Protein AF-A0A351UP13-F1 (afdb_monomer_lite)

Radius of gyration: 15.96 Å; chains: 1; bounding box: 29×55×41 Å

Secondary structure (DSSP, 8-state):
-----S----HHHHHHHHHHHHHHHSSS-HHHHHHHHHHHHHHHHHHHHHTT-HHHHHHHHHHHHHH-TT-HHHHHHHHHHHHHTT-HHHHHHHHHHS-SEEEETTEEEEEHHHHHHHHT-

Structure (mmCIF, N/CA/C/O backbone):
data_AF-A0A351UP13-F1
#
_entry.id   AF-A0A351UP13-F1
#
loop_
_atom_site.group_PDB
_atom_site.id
_atom_site.type_symbol
_atom_site.label_atom_id
_atom_site.label_alt_id
_atom_site.label_comp_id
_atom_site.label_asym_id
_atom_site.label_entity_id
_atom_site.label_seq_id
_atom_site.pdbx_PDB_ins_code
_atom_site.Cartn_x
_atom_site.Cartn_y
_atom_site.Cartn_z
_atom_site.occupancy
_atom_site.B_iso_or_equiv
_atom_site.auth_seq_id
_atom_site.auth_comp_id
_atom_site.auth_asym_id
_atom_site.auth_atom_id
_atom_site.pdbx_PDB_model_num
ATOM 1 N N . MET A 1 1 ? 6.527 39.870 -5.307 1.00 39.19 1 MET A N 1
ATOM 2 C CA . MET A 1 1 ? 6.067 39.427 -6.640 1.00 39.19 1 MET A CA 1
ATOM 3 C C . MET A 1 1 ? 6.351 37.940 -6.762 1.00 39.19 1 MET A C 1
ATOM 5 O O . MET A 1 1 ? 7.489 37.544 -6.560 1.00 39.19 1 MET A O 1
ATOM 9 N N . GLY A 1 2 ? 5.298 37.133 -6.913 1.00 48.78 2 GLY A N 1
ATOM 10 C CA . GLY A 1 2 ? 5.333 35.680 -6.744 1.00 48.78 2 GLY A CA 1
ATOM 11 C C . GLY A 1 2 ? 5.915 34.939 -7.944 1.00 48.78 2 GLY A C 1
ATOM 12 O O . GLY A 1 2 ? 5.533 35.201 -9.080 1.00 48.78 2 GLY A O 1
ATOM 13 N N . ILE A 1 3 ? 6.811 33.992 -7.666 1.00 50.00 3 ILE A N 1
ATOM 14 C CA . ILE A 1 3 ? 7.398 33.083 -8.657 1.00 50.00 3 ILE A CA 1
ATOM 15 C C . ILE A 1 3 ? 7.467 31.664 -8.070 1.00 50.00 3 ILE A C 1
ATOM 17 O O . ILE A 1 3 ? 8.537 31.106 -7.908 1.00 50.00 3 ILE A O 1
ATOM 21 N N . PHE A 1 4 ? 6.332 31.068 -7.695 1.00 46.91 4 PHE A N 1
ATOM 22 C CA . PHE A 1 4 ? 6.285 29.639 -7.332 1.00 46.91 4 PHE A CA 1
ATOM 23 C C . PHE A 1 4 ? 4.963 28.998 -7.753 1.00 46.91 4 PHE A C 1
ATOM 25 O O . PHE A 1 4 ? 4.237 28.423 -6.951 1.00 46.91 4 PHE A O 1
ATOM 32 N N . SER A 1 5 ? 4.619 29.114 -9.033 1.00 51.47 5 SER A N 1
ATOM 33 C CA . SER A 1 5 ? 3.502 28.355 -9.594 1.00 51.47 5 SER A CA 1
ATOM 34 C C . SER A 1 5 ? 3.752 28.053 -11.061 1.00 51.47 5 SER A C 1
ATOM 36 O O . 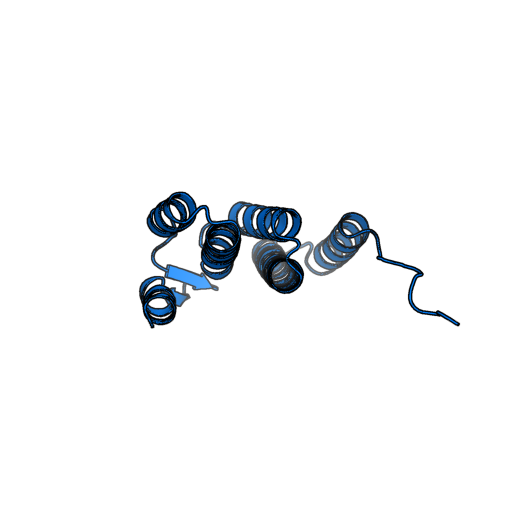SER A 1 5 ? 3.159 28.703 -11.907 1.00 51.47 5 SER A O 1
ATOM 38 N N . PHE A 1 6 ? 4.606 27.080 -11.382 1.00 42.69 6 PHE A N 1
ATOM 39 C CA . PHE A 1 6 ? 4.595 26.451 -12.706 1.00 42.69 6 PHE A CA 1
ATOM 40 C C . PHE A 1 6 ? 5.141 25.017 -12.608 1.00 42.69 6 PHE A C 1
ATOM 42 O O . PHE A 1 6 ? 6.247 24.803 -12.126 1.00 42.69 6 PHE A O 1
ATOM 49 N N . PHE A 1 7 ? 4.332 24.057 -13.073 1.00 47.25 7 PHE A N 1
ATOM 50 C CA . PHE A 1 7 ? 4.529 22.597 -13.091 1.00 47.25 7 PHE A CA 1
ATOM 51 C C . PHE A 1 7 ? 4.269 21.830 -11.781 1.00 47.25 7 PHE A C 1
ATOM 53 O O . PHE A 1 7 ? 5.142 21.131 -11.271 1.00 47.25 7 PHE A O 1
ATOM 60 N N . ARG A 1 8 ? 3.004 21.769 -11.331 1.00 57.38 8 ARG A N 1
ATOM 61 C CA . ARG A 1 8 ? 2.521 20.476 -10.804 1.00 57.38 8 ARG A CA 1
ATOM 62 C C . ARG A 1 8 ? 2.605 19.499 -11.985 1.00 57.38 8 ARG A C 1
ATOM 64 O O . ARG A 1 8 ? 1.787 19.581 -12.901 1.00 57.38 8 ARG A O 1
ATOM 71 N N . LYS A 1 9 ? 3.648 18.659 -12.045 1.00 65.44 9 LYS A N 1
ATOM 72 C CA . LYS A 1 9 ? 3.697 17.545 -13.006 1.00 65.44 9 LYS A CA 1
ATOM 73 C C . LYS A 1 9 ? 2.397 16.759 -12.850 1.00 65.44 9 LYS A C 1
ATOM 75 O O . LYS A 1 9 ? 1.949 16.545 -11.728 1.00 65.44 9 LYS A O 1
ATOM 80 N N . ASN A 1 10 ? 1.773 16.386 -13.967 1.00 86.12 10 ASN A N 1
ATOM 81 C CA . ASN A 1 10 ? 0.577 15.553 -13.918 1.00 86.12 10 ASN A CA 1
ATOM 82 C C . ASN A 1 10 ? 0.957 14.237 -13.207 1.00 86.12 10 ASN A C 1
ATOM 84 O O . ASN A 1 10 ? 1.799 13.509 -13.748 1.00 86.12 10 ASN A O 1
ATOM 88 N N . PRO A 1 11 ? 0.387 13.947 -12.023 1.00 86.31 11 PRO A N 1
ATOM 89 C CA . PRO A 1 11 ? 0.819 12.825 -11.196 1.00 86.31 11 PRO A CA 1
ATOM 90 C C . PRO A 1 11 ? 0.655 11.489 -11.929 1.00 86.31 11 PRO A C 1
ATOM 92 O O . PRO A 1 11 ? 1.515 10.616 -11.836 1.00 86.31 11 PRO A O 1
ATOM 95 N N . GLU A 1 12 ? -0.371 11.350 -12.764 1.00 90.31 12 GLU A N 1
ATOM 96 C CA . GLU A 1 12 ? -0.588 10.127 -13.539 1.00 90.31 12 GLU A CA 1
ATOM 97 C C . GLU A 1 12 ? 0.413 9.970 -14.684 1.00 90.31 12 GLU A C 1
ATOM 99 O O . GLU A 1 12 ? 0.860 8.860 -14.986 1.00 90.31 12 GLU A O 1
ATOM 104 N N . LYS A 1 13 ? 0.851 11.083 -15.285 1.00 91.81 13 LYS A N 1
ATOM 105 C CA . LYS A 1 13 ? 1.913 11.054 -16.300 1.00 91.81 13 LYS A CA 1
ATOM 106 C C . LYS A 1 13 ? 3.244 10.612 -15.693 1.00 91.81 13 LYS A C 1
ATOM 108 O O . LYS A 1 13 ? 3.970 9.849 -16.326 1.00 91.81 13 LYS A O 1
ATOM 113 N N . GLU A 1 14 ? 3.552 11.081 -14.486 1.00 91.31 14 GLU A N 1
ATOM 114 C CA . GLU A 1 14 ? 4.758 10.692 -13.754 1.00 91.31 14 GLU A CA 1
ATOM 115 C C . GLU A 1 14 ? 4.753 9.198 -13.409 1.00 91.31 14 GLU A C 1
ATOM 117 O O . GLU A 1 14 ? 5.721 8.510 -13.735 1.00 91.31 14 GLU A O 1
ATOM 122 N N . LYS A 1 15 ? 3.641 8.673 -12.870 1.00 93.88 15 LYS A N 1
ATOM 123 C CA . LYS A 1 15 ? 3.470 7.226 -12.630 1.00 93.88 15 LYS A CA 1
ATOM 124 C C . LYS A 1 15 ? 3.667 6.420 -13.901 1.00 93.88 15 LYS A C 1
ATOM 126 O O . LYS A 1 15 ? 4.497 5.519 -13.939 1.00 93.88 15 LYS A O 1
ATOM 131 N N . SER A 1 16 ? 2.965 6.798 -14.967 1.00 94.19 16 SER A N 1
ATOM 132 C CA . SER A 1 16 ? 3.033 6.096 -16.252 1.00 94.19 16 SER A CA 1
ATOM 133 C C . SER A 1 16 ? 4.441 6.104 -16.849 1.00 94.19 16 SER A C 1
ATOM 135 O O . SER A 1 16 ? 4.848 5.163 -17.525 1.00 94.19 16 SER A O 1
ATOM 137 N N . GLN A 1 17 ? 5.203 7.184 -16.660 1.00 95.25 17 GLN A N 1
ATOM 138 C CA . GLN A 1 17 ? 6.598 7.225 -17.086 1.00 95.25 17 GLN A CA 1
ATOM 139 C C . GLN A 1 17 ? 7.458 6.293 -16.230 1.00 95.25 17 GLN A C 1
ATOM 141 O O . GLN A 1 17 ? 8.179 5.468 -16.786 1.00 95.25 17 GLN A O 1
ATOM 146 N N . LYS A 1 18 ? 7.338 6.380 -14.902 1.00 95.06 18 LYS A N 1
ATOM 147 C CA . LYS A 1 18 ? 8.118 5.545 -13.989 1.00 95.06 18 LYS A CA 1
ATOM 148 C C . LYS A 1 18 ? 7.855 4.057 -14.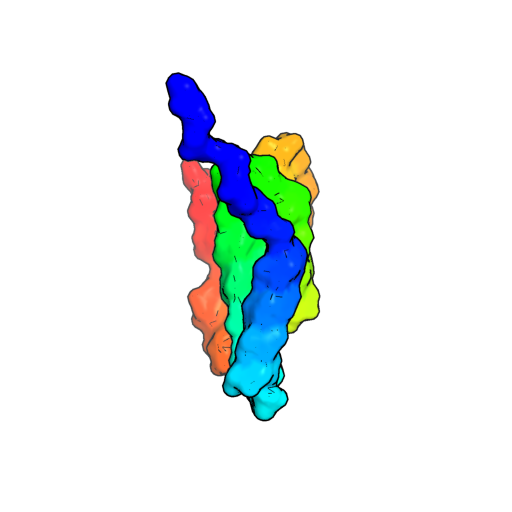206 1.00 95.06 18 LYS A C 1
ATOM 150 O O . LYS A 1 18 ? 8.790 3.266 -14.187 1.00 95.06 18 LYS A O 1
ATOM 155 N N . PHE A 1 19 ? 6.604 3.677 -14.447 1.00 96.06 19 PHE A N 1
ATOM 156 C CA . PHE A 1 19 ? 6.228 2.284 -14.674 1.00 96.06 19 PHE A CA 1
ATOM 157 C C . PHE A 1 19 ? 6.809 1.750 -15.973 1.00 96.06 19 PHE A C 1
ATOM 159 O O . PHE A 1 19 ? 7.394 0.676 -15.951 1.00 96.06 19 PHE A O 1
ATOM 166 N N . ARG A 1 20 ? 6.764 2.534 -17.057 1.00 96.50 20 ARG A N 1
ATOM 167 C CA . ARG A 1 20 ? 7.420 2.161 -18.318 1.00 96.50 20 ARG A CA 1
ATOM 168 C C . ARG A 1 20 ? 8.928 2.002 -18.172 1.00 96.50 20 ARG A C 1
ATOM 170 O O . ARG A 1 20 ? 9.513 1.116 -18.782 1.00 96.50 20 ARG A O 1
ATOM 177 N N . GLU A 1 21 ? 9.566 2.861 -17.379 1.00 96.31 21 GLU A N 1
ATOM 178 C CA . GLU A 1 21 ? 10.994 2.727 -17.073 1.00 96.31 21 GLU A CA 1
ATOM 179 C C . GLU A 1 21 ? 11.279 1.428 -16.310 1.00 96.31 21 GLU A C 1
ATOM 181 O O . GLU A 1 21 ? 12.196 0.702 -16.681 1.00 96.31 21 GLU A O 1
ATOM 186 N N . LEU A 1 22 ? 10.484 1.110 -15.283 1.00 95.50 22 LEU A N 1
ATOM 187 C CA . LEU A 1 22 ? 10.630 -0.131 -14.516 1.00 95.50 22 LEU A CA 1
ATOM 188 C C . LEU A 1 22 ? 10.364 -1.372 -15.377 1.00 95.50 22 LEU A C 1
ATOM 190 O O . LEU A 1 22 ? 11.150 -2.309 -15.339 1.00 95.50 22 LEU A O 1
ATOM 194 N N . GLU A 1 23 ? 9.307 -1.360 -16.185 1.00 95.81 23 GLU A N 1
ATOM 195 C CA . GLU A 1 23 ? 8.952 -2.454 -17.098 1.00 95.81 23 GLU A CA 1
ATOM 196 C C . GLU A 1 23 ? 10.061 -2.736 -18.107 1.00 95.81 23 GLU A C 1
ATOM 198 O O . GLU A 1 23 ? 10.354 -3.890 -18.383 1.00 95.81 23 GLU A O 1
ATOM 203 N N . LYS A 1 24 ? 10.720 -1.689 -18.616 1.00 96.00 24 LYS A N 1
ATOM 204 C CA . LYS A 1 24 ? 11.855 -1.838 -19.529 1.00 96.00 24 LYS A CA 1
ATOM 205 C C . LYS A 1 24 ? 13.110 -2.385 -18.840 1.00 96.00 24 LYS A C 1
ATOM 207 O O . LYS A 1 24 ? 13.922 -3.033 -19.487 1.00 96.00 24 LYS A O 1
ATOM 212 N N . LEU A 1 25 ? 13.323 -2.057 -17.566 1.00 94.81 25 LEU A N 1
ATOM 213 C CA . LEU A 1 25 ? 14.510 -2.483 -16.816 1.00 94.81 25 LEU A CA 1
ATOM 214 C C . LEU A 1 25 ? 14.382 -3.907 -16.261 1.00 94.81 25 LEU A C 1
ATOM 216 O O . LEU A 1 25 ? 15.397 -4.575 -16.090 1.00 94.81 25 LEU A O 1
ATOM 220 N N . PHE A 1 26 ? 13.158 -4.344 -15.966 1.00 94.50 26 PHE A N 1
ATOM 221 C CA . PHE A 1 26 ? 12.852 -5.611 -15.297 1.00 94.50 26 PHE A CA 1
ATOM 222 C C . PHE A 1 26 ? 11.824 -6.422 -16.096 1.00 94.50 26 PHE A C 1
ATOM 224 O O . PHE A 1 26 ? 10.842 -6.911 -15.543 1.00 94.50 26 PHE A O 1
ATOM 231 N N . GLU A 1 27 ? 12.026 -6.536 -17.411 1.00 90.25 27 GLU A N 1
ATOM 232 C CA . GLU A 1 27 ? 11.093 -7.240 -18.303 1.00 90.25 27 GLU A CA 1
ATOM 233 C C . GLU A 1 27 ? 10.976 -8.741 -17.979 1.00 90.25 27 GLU A C 1
ATOM 235 O O . GLU A 1 27 ? 9.875 -9.297 -18.022 1.00 90.25 27 GLU A O 1
ATOM 240 N N . ASP A 1 28 ? 12.082 -9.359 -17.554 1.00 92.75 28 ASP A N 1
ATOM 241 C CA . ASP A 1 28 ? 12.180 -10.797 -17.279 1.00 92.75 28 ASP A CA 1
ATOM 242 C C . ASP A 1 28 ? 11.796 -11.198 -15.842 1.00 92.75 28 ASP A C 1
ATOM 244 O O . ASP A 1 28 ? 11.575 -12.379 -15.573 1.00 92.75 28 ASP A O 1
ATOM 248 N N . ASP A 1 29 ? 11.700 -10.240 -14.910 1.00 92.75 29 ASP A N 1
ATOM 249 C CA . ASP A 1 29 ? 11.447 -10.512 -13.489 1.00 92.75 29 ASP A CA 1
ATOM 250 C C . ASP A 1 29 ? 10.237 -9.726 -12.968 1.00 92.75 29 ASP A C 1
ATOM 252 O O . ASP A 1 29 ? 10.329 -8.600 -12.465 1.00 92.75 29 ASP A O 1
ATOM 256 N N . GLN A 1 30 ? 9.069 -10.360 -13.085 1.00 90.62 30 GLN A N 1
ATOM 257 C CA . GLN A 1 30 ? 7.798 -9.788 -12.644 1.00 90.62 30 GLN A CA 1
ATOM 258 C C . GLN A 1 30 ? 7.700 -9.649 -11.120 1.00 90.62 30 GLN A C 1
ATOM 260 O O . GLN A 1 30 ? 6.981 -8.773 -10.636 1.00 90.62 30 GLN A O 1
ATOM 265 N N . GLU A 1 31 ? 8.421 -10.468 -10.350 1.00 89.94 31 GLU A N 1
ATOM 266 C CA . GLU A 1 31 ? 8.423 -10.362 -8.891 1.00 89.94 31 GLU A CA 1
ATOM 267 C C . GLU A 1 31 ? 9.157 -9.088 -8.458 1.00 89.94 31 GLU A C 1
ATOM 269 O O . GLU A 1 31 ? 8.605 -8.274 -7.709 1.00 89.94 31 GLU A O 1
ATOM 274 N N . ILE A 1 32 ? 10.368 -8.867 -8.979 1.00 91.44 32 ILE A N 1
ATOM 275 C CA . ILE A 1 32 ? 11.141 -7.644 -8.730 1.00 91.44 32 ILE A CA 1
ATOM 276 C C . ILE A 1 32 ? 10.377 -6.422 -9.242 1.00 91.44 32 ILE A C 1
ATOM 278 O O . ILE A 1 32 ? 10.252 -5.433 -8.512 1.00 91.44 32 ILE A O 1
ATOM 282 N N . LEU A 1 33 ? 9.813 -6.487 -10.452 1.00 94.19 33 LEU A N 1
ATOM 283 C CA . LEU A 1 33 ? 9.027 -5.394 -11.024 1.00 94.19 33 LEU A CA 1
ATOM 284 C C . LEU A 1 33 ? 7.854 -4.996 -10.118 1.00 94.19 33 LEU A C 1
ATOM 286 O O . LEU A 1 33 ? 7.681 -3.810 -9.816 1.00 94.19 33 LEU A O 1
ATOM 290 N N . ASN A 1 34 ? 7.068 -5.969 -9.649 1.00 93.88 34 ASN A N 1
ATOM 291 C CA . ASN A 1 34 ? 5.932 -5.710 -8.766 1.00 93.88 34 ASN A CA 1
ATOM 292 C C . ASN A 1 34 ? 6.385 -5.160 -7.412 1.00 93.88 34 ASN A C 1
ATOM 294 O O . ASN A 1 34 ? 5.821 -4.170 -6.948 1.00 93.88 34 ASN A O 1
ATOM 298 N N . ASN A 1 35 ? 7.441 -5.716 -6.810 1.00 92.50 35 ASN A N 1
ATOM 299 C CA . ASN A 1 35 ? 7.998 -5.205 -5.554 1.00 92.50 35 ASN A CA 1
ATOM 300 C C . ASN A 1 35 ? 8.458 -3.737 -5.684 1.00 92.50 35 ASN A C 1
ATOM 302 O O . ASN A 1 35 ? 8.192 -2.918 -4.799 1.00 92.50 35 ASN A O 1
ATOM 306 N N . LEU A 1 36 ? 9.096 -3.372 -6.802 1.00 94.81 36 LEU A N 1
ATOM 307 C CA . LEU A 1 36 ? 9.531 -1.998 -7.070 1.00 94.81 36 LEU A CA 1
ATOM 308 C C . LEU A 1 36 ? 8.356 -1.045 -7.313 1.00 94.81 36 LEU A C 1
ATOM 310 O O . LEU A 1 36 ? 8.361 0.070 -6.786 1.00 94.81 36 LEU A O 1
ATOM 314 N N . LYS A 1 37 ? 7.336 -1.473 -8.069 1.00 96.88 37 LYS A N 1
ATOM 315 C CA . LYS A 1 37 ? 6.104 -0.693 -8.273 1.00 96.88 37 LYS A CA 1
ATOM 316 C C . LYS A 1 37 ? 5.376 -0.455 -6.950 1.00 96.88 37 LYS A C 1
ATOM 318 O O . LYS A 1 37 ? 5.020 0.683 -6.663 1.00 96.88 37 LYS A O 1
ATOM 323 N N . VAL A 1 38 ? 5.221 -1.490 -6.123 1.00 96.12 38 VAL A N 1
ATOM 324 C CA . VAL A 1 38 ? 4.601 -1.413 -4.788 1.00 96.12 38 VAL A CA 1
ATOM 325 C C . VAL A 1 38 ? 5.346 -0.437 -3.884 1.00 96.12 38 VAL A C 1
ATOM 327 O O . VAL A 1 38 ? 4.717 0.424 -3.268 1.00 96.12 38 VAL A O 1
ATOM 330 N N . SER A 1 39 ? 6.678 -0.530 -3.834 1.00 95.12 39 SER A N 1
ATOM 331 C CA . SER A 1 39 ? 7.515 0.388 -3.055 1.00 95.12 39 SER A CA 1
ATOM 332 C C . SER A 1 39 ? 7.328 1.834 -3.520 1.00 95.12 39 SER A C 1
ATOM 334 O O . SER A 1 39 ? 6.999 2.714 -2.727 1.00 95.12 39 SER A O 1
ATOM 336 N N . TRP A 1 40 ? 7.419 2.071 -4.830 1.00 97.44 40 TRP A N 1
ATOM 337 C CA . TRP A 1 40 ? 7.257 3.408 -5.393 1.00 97.44 40 TRP A CA 1
ATOM 338 C C . TRP A 1 40 ? 5.856 3.996 -5.155 1.00 97.44 40 TRP A C 1
ATOM 340 O O . TRP A 1 40 ? 5.741 5.159 -4.767 1.00 97.44 40 TRP A O 1
ATOM 350 N N . LEU A 1 41 ? 4.796 3.201 -5.344 1.00 98.19 41 LEU A N 1
ATOM 351 C CA . LEU A 1 41 ? 3.412 3.603 -5.067 1.00 98.19 41 LEU A CA 1
ATOM 352 C C . LEU A 1 41 ? 3.213 3.943 -3.588 1.00 98.19 41 LEU A C 1
ATOM 354 O O . LEU A 1 41 ? 2.589 4.951 -3.272 1.00 98.19 41 LEU A O 1
ATOM 358 N N 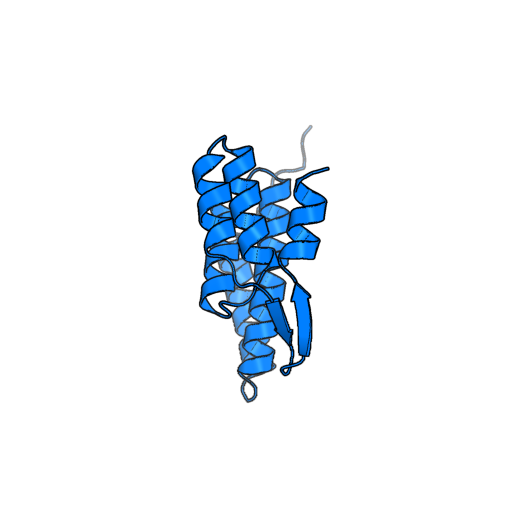. THR A 1 42 ? 3.784 3.148 -2.683 1.00 97.31 42 THR A N 1
ATOM 359 C CA . THR A 1 42 ? 3.702 3.395 -1.237 1.00 97.31 42 THR A CA 1
ATOM 360 C C . THR A 1 42 ? 4.367 4.718 -0.857 1.00 97.31 42 THR A C 1
ATOM 362 O O . THR A 1 42 ? 3.771 5.530 -0.151 1.00 97.31 42 THR A O 1
ATOM 365 N N . GLU A 1 43 ? 5.571 4.984 -1.366 1.00 97.12 43 GLU A N 1
ATOM 366 C CA . GLU A 1 43 ? 6.284 6.241 -1.100 1.00 97.12 43 GLU A CA 1
ATOM 367 C C . GLU A 1 43 ? 5.549 7.462 -1.667 1.00 97.12 43 GLU A C 1
ATOM 369 O O . GLU A 1 43 ? 5.455 8.525 -1.033 1.00 97.12 43 GLU A O 1
ATOM 374 N N . ARG A 1 44 ? 4.965 7.312 -2.858 1.00 96.75 44 ARG A N 1
ATOM 375 C CA . ARG A 1 44 ? 4.152 8.366 -3.462 1.00 96.75 44 ARG A CA 1
ATOM 376 C C . ARG A 1 44 ? 2.865 8.611 -2.677 1.00 96.75 44 ARG A C 1
ATOM 378 O O . ARG A 1 44 ? 2.542 9.767 -2.397 1.00 96.75 44 ARG A O 1
ATOM 385 N N . GLY A 1 45 ? 2.197 7.545 -2.244 1.00 97.25 45 GLY A N 1
ATOM 386 C CA . GLY A 1 45 ? 1.024 7.607 -1.381 1.00 97.25 45 GLY A CA 1
ATOM 387 C C . GLY A 1 45 ? 1.319 8.322 -0.062 1.00 97.25 45 GLY A C 1
ATOM 388 O O . GLY A 1 45 ? 0.581 9.228 0.323 1.00 97.25 45 GLY A O 1
ATOM 389 N N . ASN A 1 46 ? 2.451 8.019 0.582 1.00 96.56 46 ASN A N 1
ATOM 390 C CA . ASN A 1 46 ? 2.912 8.724 1.785 1.00 96.56 46 ASN A CA 1
ATOM 391 C C . ASN A 1 46 ? 3.109 10.224 1.527 1.00 96.56 46 ASN A C 1
ATOM 393 O O . ASN A 1 46 ? 2.688 11.061 2.328 1.00 96.56 46 ASN A O 1
ATOM 397 N N . THR A 1 47 ? 3.706 10.572 0.385 1.00 95.81 47 THR A N 1
ATOM 398 C CA . THR A 1 47 ? 3.920 11.967 -0.017 1.00 95.81 47 THR A CA 1
ATOM 399 C C . THR A 1 47 ? 2.596 12.710 -0.205 1.00 95.81 47 THR A C 1
ATOM 401 O O . THR A 1 47 ? 2.455 13.839 0.268 1.00 95.81 47 THR A O 1
ATOM 404 N N . PHE A 1 48 ? 1.612 12.097 -0.868 1.00 95.88 48 PHE A N 1
ATOM 405 C CA . PHE A 1 48 ? 0.278 12.684 -1.020 1.00 95.88 48 PHE A CA 1
ATOM 406 C C . PHE A 1 48 ? -0.463 12.784 0.316 1.00 95.88 48 PHE A C 1
ATOM 408 O O . PHE A 1 48 ? -1.035 13.833 0.613 1.00 95.88 48 PHE A O 1
ATOM 415 N N . GLY A 1 49 ? -0.383 11.754 1.161 1.00 95.06 49 GLY A N 1
ATOM 416 C CA . GLY A 1 49 ? -0.978 11.747 2.496 1.00 95.06 49 GLY A CA 1
ATOM 417 C C . GLY A 1 49 ? -0.421 12.860 3.386 1.00 95.06 49 GLY A C 1
ATOM 418 O O . GLY A 1 49 ? -1.188 13.590 4.007 1.00 95.06 49 GLY A O 1
ATOM 419 N N . GLY A 1 50 ? 0.899 13.076 3.370 1.00 93.69 50 GLY A N 1
ATOM 420 C CA . GLY A 1 50 ? 1.548 14.179 4.090 1.00 93.69 50 GLY A CA 1
ATOM 421 C C . GLY A 1 50 ? 1.162 15.575 3.581 1.00 93.69 50 GLY A C 1
ATOM 422 O O . GLY A 1 50 ? 1.279 16.552 4.316 1.00 93.69 50 GLY A O 1
ATOM 423 N N . ARG A 1 51 ? 0.667 15.680 2.340 1.00 93.94 51 ARG A N 1
ATOM 424 C CA . ARG A 1 51 ? 0.125 16.920 1.753 1.00 93.94 51 ARG A CA 1
ATOM 425 C C . ARG A 1 51 ? -1.382 17.087 1.972 1.00 93.94 51 ARG A C 1
ATOM 427 O O . ARG A 1 51 ? -1.936 18.095 1.542 1.00 93.94 51 ARG A O 1
ATOM 434 N N . GLY A 1 52 ? -2.049 16.114 2.594 1.00 93.50 52 GLY A N 1
ATOM 435 C CA . GLY A 1 52 ? -3.508 16.082 2.724 1.00 93.50 52 GLY A CA 1
ATOM 436 C C . GLY A 1 52 ? -4.245 15.721 1.429 1.00 93.50 52 GLY A C 1
ATOM 437 O O . GLY A 1 52 ? -5.470 15.805 1.370 1.00 93.50 52 GLY A O 1
ATOM 438 N N . GLU A 1 53 ? -3.530 15.298 0.383 1.00 95.50 53 GLU A N 1
ATOM 439 C CA . GLU A 1 53 ? -4.095 14.850 -0.896 1.00 95.50 53 GLU A CA 1
ATOM 440 C C . GLU A 1 53 ? -4.569 13.386 -0.769 1.00 95.50 53 GLU A C 1
ATOM 442 O O . GLU A 1 53 ? -4.106 12.488 -1.471 1.00 95.50 53 GLU A O 1
ATOM 447 N N . PHE A 1 54 ? -5.475 13.132 0.182 1.00 95.25 54 PHE A N 1
ATOM 448 C CA . PHE A 1 54 ? -5.823 11.782 0.638 1.00 95.25 54 PHE A CA 1
ATOM 449 C C . PHE A 1 54 ? -6.390 10.883 -0.456 1.00 95.25 54 PHE A C 1
ATOM 451 O O . PHE A 1 54 ? -6.092 9.696 -0.465 1.00 95.25 54 PHE A O 1
ATOM 458 N N . ASP A 1 55 ? -7.182 11.414 -1.385 1.00 95.25 55 ASP A N 1
ATOM 459 C CA . ASP A 1 55 ? -7.787 10.579 -2.428 1.00 95.25 55 ASP A CA 1
ATOM 460 C C . ASP A 1 55 ? -6.726 10.053 -3.415 1.00 95.25 55 ASP A C 1
ATOM 462 O O . ASP A 1 55 ? -6.796 8.899 -3.834 1.00 95.25 55 ASP A O 1
ATOM 466 N N . LEU A 1 56 ? -5.693 10.854 -3.715 1.00 95.44 56 LEU A N 1
ATOM 467 C CA . LEU A 1 56 ? -4.541 10.411 -4.509 1.00 95.44 56 LEU A CA 1
ATOM 468 C C . LEU A 1 56 ? -3.685 9.403 -3.735 1.00 95.44 56 LEU A C 1
ATOM 470 O O . LEU A 1 56 ? -3.269 8.393 -4.297 1.00 95.44 56 LEU A O 1
ATOM 474 N N . ALA A 1 57 ? -3.472 9.642 -2.438 1.00 97.50 57 ALA A N 1
ATOM 475 C CA . ALA A 1 57 ? -2.749 8.710 -1.578 1.00 97.50 57 ALA A CA 1
ATOM 476 C C . ALA A 1 57 ? -3.435 7.339 -1.517 1.00 97.50 57 ALA A C 1
ATOM 478 O O . ALA A 1 57 ? -2.797 6.306 -1.706 1.00 97.50 57 ALA A O 1
ATOM 479 N N . VAL A 1 58 ? -4.753 7.333 -1.297 1.00 97.75 58 VAL A N 1
ATOM 480 C CA . VAL A 1 58 ? -5.559 6.111 -1.239 1.00 97.75 58 VAL A CA 1
ATOM 481 C C . VAL A 1 58 ? -5.522 5.369 -2.570 1.00 97.75 58 VAL A C 1
ATOM 483 O O . VAL A 1 58 ? -5.356 4.153 -2.550 1.00 97.75 58 VAL A O 1
ATOM 486 N N . ALA A 1 59 ? -5.620 6.068 -3.706 1.00 97.25 59 ALA A N 1
ATOM 487 C CA . ALA A 1 59 ? -5.525 5.436 -5.021 1.00 97.25 59 ALA A CA 1
ATOM 488 C C . ALA A 1 59 ? -4.185 4.700 -5.213 1.00 97.25 59 ALA A C 1
ATOM 490 O O . ALA A 1 59 ? -4.175 3.549 -5.647 1.00 97.25 59 ALA A O 1
ATOM 491 N N . ASP A 1 60 ? -3.069 5.317 -4.817 1.00 98.06 60 ASP A N 1
ATOM 492 C CA . ASP A 1 60 ? -1.742 4.699 -4.925 1.00 98.06 60 ASP A CA 1
ATOM 493 C C . ASP A 1 60 ? -1.576 3.489 -4.009 1.00 98.06 60 ASP A C 1
ATOM 495 O O . ASP A 1 60 ? -1.067 2.449 -4.427 1.00 98.06 60 ASP A O 1
ATOM 499 N N . PHE A 1 61 ? -2.035 3.595 -2.763 1.00 98.31 61 PHE A N 1
ATOM 500 C CA . PHE A 1 61 ? -1.993 2.470 -1.837 1.00 98.31 61 PHE A CA 1
ATOM 501 C C . PHE A 1 61 ? -2.898 1.317 -2.286 1.00 98.31 61 PHE A C 1
ATOM 503 O O . PHE A 1 61 ? -2.526 0.155 -2.137 1.00 98.31 61 PHE A O 1
ATOM 510 N N . GLN A 1 62 ? -4.069 1.606 -2.858 1.00 98.00 62 GLN A N 1
ATOM 511 C CA . GLN A 1 62 ? -4.951 0.577 -3.414 1.00 98.00 62 GLN A CA 1
ATOM 512 C C . GLN A 1 62 ? -4.302 -0.135 -4.601 1.00 98.00 62 GLN A C 1
ATOM 514 O O . GLN A 1 62 ? -4.364 -1.361 -4.685 1.00 98.00 62 GLN A O 1
ATOM 519 N N . GLU A 1 63 ? -3.632 0.609 -5.482 1.00 97.81 63 GLU A N 1
ATOM 520 C CA . GLU A 1 63 ? -2.867 0.026 -6.582 1.00 97.81 63 GLU A CA 1
ATOM 521 C C . GLU A 1 63 ? -1.717 -0.847 -6.046 1.00 97.81 63 GLU A C 1
ATOM 523 O O . GLU A 1 63 ? -1.534 -1.972 -6.514 1.00 97.81 63 GLU A O 1
ATOM 528 N N . ALA A 1 64 ? -1.021 -0.413 -4.988 1.00 97.62 64 ALA A N 1
ATOM 529 C CA . ALA A 1 64 ? 0.024 -1.205 -4.337 1.00 97.62 64 ALA A CA 1
ATOM 530 C C . ALA A 1 64 ? -0.522 -2.528 -3.766 1.00 97.62 64 ALA A C 1
ATOM 532 O O . ALA A 1 64 ? 0.060 -3.585 -4.003 1.00 97.62 64 ALA A O 1
ATOM 533 N N . ILE A 1 65 ? -1.675 -2.491 -3.090 1.00 96.88 65 ILE A N 1
ATOM 534 C CA . ILE A 1 65 ? -2.355 -3.690 -2.567 1.00 96.88 65 ILE A CA 1
ATOM 535 C C . ILE A 1 65 ? -2.804 -4.616 -3.707 1.00 96.88 65 ILE A C 1
ATOM 537 O O . ILE A 1 65 ? -2.753 -5.836 -3.561 1.00 96.88 65 ILE A O 1
ATOM 541 N N . SER A 1 66 ? -3.221 -4.061 -4.850 1.00 96.31 66 SER A N 1
ATOM 542 C CA . SER A 1 66 ? -3.637 -4.858 -6.013 1.00 96.31 66 SER A CA 1
ATOM 543 C C . SER A 1 66 ? -2.479 -5.622 -6.661 1.00 96.31 66 SER A C 1
ATOM 545 O O . SER A 1 66 ? -2.675 -6.737 -7.139 1.00 96.31 66 SER A O 1
ATOM 547 N N . LEU A 1 67 ? -1.273 -5.044 -6.641 1.00 94.50 67 LEU A N 1
ATOM 548 C CA . LEU A 1 67 ? -0.054 -5.695 -7.121 1.00 94.50 67 LEU A CA 1
ATOM 549 C C . LEU A 1 67 ? 0.473 -6.708 -6.104 1.00 94.50 67 LEU A C 1
ATOM 551 O O . LEU A 1 67 ? 0.947 -7.777 -6.484 1.00 94.50 67 LEU A O 1
ATOM 555 N N . LYS A 1 68 ? 0.400 -6.369 -4.813 1.00 92.62 68 LYS A N 1
ATOM 556 C CA . LYS A 1 68 ? 0.844 -7.235 -3.727 1.00 92.62 68 LYS A CA 1
ATOM 557 C C . LYS A 1 68 ? -0.043 -7.061 -2.498 1.00 92.62 68 LYS A C 1
ATOM 559 O O . LYS A 1 68 ? 0.046 -6.078 -1.761 1.00 92.62 68 LYS A O 1
ATOM 564 N N . ASN A 1 69 ? -0.885 -8.063 -2.267 1.00 92.94 69 ASN A N 1
ATOM 565 C CA . ASN A 1 69 ? -1.890 -8.045 -1.205 1.00 92.94 69 ASN A CA 1
ATOM 566 C C . ASN A 1 69 ? -1.300 -8.076 0.216 1.00 92.94 69 ASN A C 1
ATOM 568 O O . ASN A 1 69 ? -2.021 -7.810 1.172 1.00 92.94 69 ASN A O 1
ATOM 572 N N . ASP A 1 70 ? -0.009 -8.385 0.367 1.00 93.25 70 ASP A N 1
ATOM 573 C CA . ASP A 1 70 ? 0.671 -8.447 1.659 1.00 93.25 70 ASP A CA 1
ATOM 574 C C . ASP A 1 70 ? 1.330 -7.110 2.069 1.00 93.25 70 ASP A C 1
ATOM 576 O O . ASP A 1 70 ? 1.995 -7.033 3.105 1.00 93.25 70 ASP A O 1
ATOM 580 N N . CYS A 1 71 ? 1.138 -6.036 1.285 1.00 94.88 71 CYS A N 1
ATOM 581 C CA . CYS A 1 71 ? 1.755 -4.726 1.510 1.00 94.88 71 CYS A CA 1
ATOM 582 C C . CYS A 1 71 ? 1.160 -3.993 2.727 1.00 94.88 71 CYS A C 1
ATOM 584 O O . CYS A 1 71 ? 0.333 -3.085 2.613 1.00 94.88 71 CYS A O 1
ATOM 586 N N . LEU A 1 72 ? 1.623 -4.364 3.919 1.00 95.31 72 LEU A N 1
ATOM 587 C CA . LEU A 1 72 ? 1.237 -3.747 5.189 1.00 95.31 72 LEU A CA 1
ATOM 588 C C . LEU A 1 72 ? 1.332 -2.207 5.203 1.00 95.31 72 LEU A C 1
ATOM 590 O O . LEU A 1 72 ? 0.364 -1.575 5.636 1.00 95.31 72 LEU A O 1
ATOM 594 N N . PRO A 1 73 ? 2.412 -1.569 4.702 1.00 94.62 73 PRO A N 1
ATOM 595 C CA . PRO A 1 73 ? 2.493 -0.110 4.641 1.00 94.62 73 PRO A CA 1
ATOM 596 C C . PRO A 1 73 ? 1.327 0.547 3.893 1.00 94.62 73 PRO A C 1
ATOM 598 O O . PRO A 1 73 ? 0.822 1.571 4.348 1.00 94.62 73 PRO A O 1
ATOM 601 N N . ALA A 1 74 ? 0.848 -0.057 2.802 1.00 96.75 74 ALA A N 1
ATOM 602 C CA . ALA A 1 74 ? -0.264 0.484 2.027 1.00 96.75 74 ALA A CA 1
ATOM 603 C C . ALA A 1 74 ? -1.600 0.411 2.789 1.00 96.75 74 ALA A C 1
ATOM 605 O O . ALA A 1 74 ? -2.345 1.392 2.813 1.00 96.75 74 ALA A O 1
ATOM 606 N N . TYR A 1 75 ? -1.879 -0.693 3.495 1.00 96.81 75 TYR A N 1
ATOM 607 C CA . TYR A 1 75 ? -3.069 -0.797 4.357 1.00 96.81 75 TYR A CA 1
ATOM 608 C C . TYR A 1 75 ? -3.080 0.279 5.447 1.00 96.81 75 TYR A C 1
ATOM 610 O O . TYR A 1 75 ? -4.098 0.940 5.664 1.00 96.81 75 TYR A O 1
ATOM 618 N N . PHE A 1 76 ? -1.942 0.482 6.113 1.00 95.31 76 PHE A N 1
ATOM 619 C CA . PHE A 1 76 ? -1.803 1.515 7.139 1.00 95.31 76 PHE A CA 1
ATOM 620 C C . PHE A 1 76 ? -1.863 2.927 6.557 1.00 95.31 76 PHE A C 1
ATOM 622 O O . PHE A 1 76 ? -2.458 3.807 7.176 1.00 95.31 76 PHE A O 1
ATOM 629 N N . GLY A 1 77 ? -1.315 3.141 5.361 1.00 95.88 77 GLY A N 1
ATOM 630 C CA . GLY A 1 77 ? -1.411 4.402 4.634 1.00 95.88 77 GLY A CA 1
ATOM 631 C C . GLY A 1 77 ? -2.859 4.802 4.342 1.00 95.88 77 GLY A C 1
ATOM 632 O O . GLY A 1 77 ? -3.267 5.920 4.663 1.00 95.88 77 GLY A O 1
ATOM 633 N N . ILE A 1 78 ? -3.677 3.876 3.823 1.00 97.25 78 ILE A N 1
ATOM 634 C CA . ILE A 1 78 ? -5.113 4.118 3.591 1.00 97.25 78 ILE A CA 1
ATOM 635 C C . ILE A 1 78 ? -5.838 4.348 4.914 1.00 97.25 78 ILE A C 1
ATOM 637 O O . ILE A 1 78 ? -6.616 5.294 5.035 1.00 97.25 78 ILE A O 1
ATOM 641 N N . ALA A 1 79 ? -5.580 3.509 5.919 1.00 96.06 79 ALA A N 1
ATOM 642 C CA . ALA A 1 79 ? -6.219 3.647 7.217 1.00 96.06 79 ALA A CA 1
ATOM 643 C C . ALA A 1 79 ? -5.893 5.011 7.850 1.00 96.06 79 ALA A C 1
ATOM 645 O O . ALA A 1 79 ? -6.778 5.648 8.417 1.00 96.06 79 ALA A O 1
ATOM 646 N N . LEU A 1 80 ? -4.655 5.500 7.716 1.00 94.56 80 LEU A N 1
ATOM 647 C CA . LEU A 1 80 ? -4.260 6.828 8.180 1.00 94.56 80 LEU A CA 1
ATOM 648 C C . LEU A 1 80 ? -5.004 7.927 7.415 1.00 94.56 80 LEU A C 1
ATOM 650 O O . LEU A 1 80 ? -5.484 8.876 8.030 1.00 94.56 80 LEU A O 1
ATOM 654 N N . CYS A 1 81 ? -5.146 7.787 6.095 1.00 96.25 81 CYS A N 1
ATOM 655 C CA . CYS A 1 81 ? -5.929 8.719 5.282 1.00 96.25 81 CYS A CA 1
ATOM 656 C C . CYS A 1 81 ? -7.396 8.763 5.741 1.00 96.25 81 CYS A C 1
ATOM 658 O O . CYS A 1 81 ? -7.940 9.845 5.953 1.00 96.25 81 CYS A O 1
ATOM 660 N N . TYR A 1 82 ? -8.032 7.610 5.974 1.00 95.94 82 TYR A N 1
ATOM 661 C CA . TYR A 1 82 ? -9.392 7.548 6.520 1.00 95.94 82 TYR A CA 1
ATOM 662 C C . TYR A 1 82 ? -9.484 8.140 7.925 1.00 95.94 82 TYR A C 1
ATOM 664 O O . TYR A 1 82 ? -10.407 8.903 8.206 1.00 95.94 82 TYR A O 1
ATOM 672 N N . TYR A 1 83 ? -8.506 7.866 8.787 1.00 93.25 83 TYR A N 1
ATOM 673 C CA . TYR A 1 83 ? -8.449 8.441 10.126 1.00 93.25 83 TYR A CA 1
ATOM 674 C C . TYR A 1 83 ? -8.379 9.974 10.083 1.00 93.25 83 TYR A C 1
ATOM 676 O O . TYR A 1 83 ? -9.129 10.641 10.798 1.00 93.25 83 TYR A O 1
ATOM 684 N N . GLN A 1 84 ? -7.541 10.538 9.207 1.00 92.19 84 GLN A N 1
ATOM 685 C CA . GLN A 1 84 ? -7.420 11.988 9.019 1.00 92.19 84 GLN A CA 1
ATOM 686 C C . GLN A 1 84 ? -8.675 12.617 8.396 1.00 92.19 84 GLN A C 1
ATOM 688 O O . GLN A 1 84 ? -9.016 13.748 8.733 1.00 92.19 84 GLN A O 1
ATOM 693 N N . LYS A 1 85 ? -9.416 11.875 7.561 1.00 92.75 85 LYS A N 1
ATOM 694 C CA . LYS A 1 85 ? -10.740 12.280 7.048 1.00 92.75 85 LYS A CA 1
ATOM 695 C C . LYS A 1 85 ? -11.863 12.169 8.093 1.00 92.75 85 LYS A C 1
ATOM 697 O O . LYS A 1 85 ? -12.994 12.551 7.809 1.00 92.75 85 LYS A O 1
ATOM 702 N N . GLY A 1 86 ? -11.577 11.656 9.293 1.00 92.94 86 GLY A N 1
ATOM 703 C CA . GLY A 1 86 ? -12.566 11.422 10.352 1.00 92.94 86 GLY A CA 1
ATOM 704 C C . GLY A 1 86 ? -13.343 10.108 10.209 1.00 92.94 86 GLY A C 1
ATOM 705 O O . GLY A 1 86 ? -14.164 9.783 11.064 1.00 92.94 86 GLY A O 1
ATOM 706 N N . GLU A 1 87 ? -13.049 9.305 9.187 1.00 94.56 87 GLU A N 1
ATOM 707 C CA . GLU A 1 87 ? -13.672 8.010 8.900 1.00 94.56 87 GLU A CA 1
ATOM 708 C C . GLU A 1 87 ? -13.014 6.884 9.723 1.00 94.56 87 GLU A C 1
ATOM 710 O O . GLU A 1 87 ? -12.524 5.886 9.190 1.00 94.56 87 GLU A O 1
ATOM 715 N N . LYS A 1 88 ? -12.969 7.053 11.050 1.00 91.88 88 LYS A N 1
ATOM 716 C CA . LYS A 1 88 ? -12.221 6.163 11.956 1.00 91.88 88 LYS A CA 1
ATOM 717 C C . LYS A 1 88 ? -12.683 4.710 11.878 1.00 91.88 88 LYS A C 1
ATOM 719 O O . LYS A 1 88 ? -11.843 3.817 11.825 1.00 91.88 88 LYS A O 1
ATOM 724 N N . ASP A 1 89 ? -13.989 4.470 11.807 1.00 92.62 89 ASP A N 1
ATOM 725 C CA . ASP A 1 89 ? -14.533 3.110 11.727 1.00 92.62 89 ASP A CA 1
ATOM 726 C C . ASP A 1 89 ? -14.042 2.387 10.469 1.00 92.62 89 ASP A C 1
ATOM 728 O O . ASP A 1 89 ? -13.592 1.246 10.540 1.00 92.62 89 ASP A O 1
ATOM 732 N N . ARG A 1 90 ? -14.014 3.084 9.324 1.00 93.50 90 ARG A N 1
ATOM 733 C CA . ARG A 1 90 ? -13.472 2.537 8.071 1.00 93.50 90 ARG A CA 1
ATOM 734 C C . ARG A 1 90 ? -11.980 2.245 8.167 1.00 93.50 90 ARG A C 1
ATOM 736 O O . ARG A 1 90 ? -11.540 1.220 7.655 1.00 93.50 90 ARG A O 1
ATOM 743 N N . ALA A 1 91 ? -11.210 3.103 8.837 1.00 93.06 91 ALA A N 1
ATOM 744 C CA . ALA A 1 91 ? -9.791 2.854 9.083 1.00 93.06 91 ALA A CA 1
ATOM 745 C C . ALA A 1 91 ? -9.577 1.558 9.885 1.00 93.06 91 ALA A C 1
ATOM 747 O O . ALA A 1 91 ? -8.759 0.719 9.503 1.00 93.06 91 ALA A O 1
ATOM 748 N N . PHE A 1 92 ? -10.338 1.363 10.966 1.00 90.81 92 PHE A N 1
ATOM 749 C CA . PHE A 1 92 ? -10.233 0.161 11.795 1.00 90.81 92 PHE A CA 1
ATOM 750 C C . PHE A 1 92 ? -10.701 -1.100 11.069 1.00 90.81 92 PHE A C 1
ATOM 752 O O . PHE A 1 92 ? -10.028 -2.125 11.168 1.00 90.81 92 PHE A O 1
ATOM 759 N N . GLU A 1 93 ? -11.809 -1.041 10.329 1.00 93.19 93 GLU A N 1
ATOM 760 C CA . GLU A 1 93 ? -12.277 -2.178 9.528 1.00 93.19 93 GLU A CA 1
ATOM 761 C C . GLU A 1 93 ? -11.250 -2.579 8.465 1.00 93.19 93 GLU A C 1
ATOM 763 O O . GLU A 1 93 ? -10.923 -3.760 8.337 1.00 93.19 93 GLU A O 1
ATOM 768 N N . LEU A 1 94 ? -10.642 -1.609 7.775 1.00 93.44 94 LEU A N 1
ATOM 769 C CA . LEU A 1 94 ? -9.589 -1.903 6.808 1.00 93.44 94 LEU A CA 1
ATOM 770 C C . LEU A 1 94 ? -8.395 -2.604 7.468 1.00 93.44 94 LEU A C 1
ATOM 772 O O . LEU A 1 94 ? -7.927 -3.630 6.972 1.00 93.44 94 LEU A O 1
ATOM 776 N N . LEU A 1 95 ? -7.934 -2.107 8.619 1.00 92.00 95 LEU A N 1
ATOM 777 C CA . LEU A 1 95 ? -6.835 -2.738 9.350 1.00 92.00 95 LEU A CA 1
ATOM 778 C C . LEU A 1 95 ? -7.180 -4.140 9.857 1.00 92.00 95 LEU A C 1
ATOM 780 O O . LEU A 1 95 ? -6.281 -4.969 9.966 1.00 92.00 95 LEU A O 1
ATOM 784 N N . LYS A 1 96 ? -8.448 -4.462 10.132 1.00 91.75 96 LYS A N 1
ATOM 785 C CA . LYS A 1 96 ? -8.841 -5.842 10.465 1.00 91.75 96 LYS A CA 1
ATOM 786 C C . LYS A 1 96 ? -8.613 -6.784 9.286 1.00 91.75 96 LYS A C 1
ATOM 788 O O . LYS A 1 96 ? -8.095 -7.874 9.503 1.00 91.75 96 LYS A O 1
ATOM 793 N N . THR A 1 97 ? -8.929 -6.338 8.070 1.00 92.06 97 THR A N 1
ATOM 794 C CA . THR A 1 97 ? -8.736 -7.118 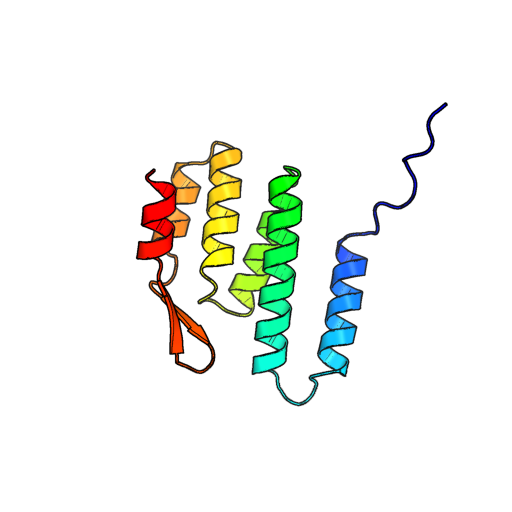6.832 1.00 92.06 97 THR A CA 1
ATOM 795 C C . THR A 1 97 ? -7.285 -7.183 6.356 1.00 92.06 97 THR A C 1
ATOM 797 O O . THR A 1 97 ? -6.965 -8.005 5.501 1.00 92.06 97 THR A O 1
ATOM 800 N N . ALA A 1 98 ? -6.405 -6.338 6.905 1.00 94.06 98 ALA A N 1
ATOM 801 C CA . ALA A 1 98 ? -4.997 -6.325 6.545 1.00 94.06 98 ALA A CA 1
ATOM 802 C C . ALA A 1 98 ? -4.309 -7.661 6.907 1.00 94.06 98 ALA A C 1
ATOM 804 O O . ALA A 1 98 ? -4.595 -8.221 7.976 1.00 94.06 98 ALA A O 1
ATOM 805 N N . PRO A 1 99 ? -3.377 -8.134 6.063 1.00 95.12 99 PRO A N 1
ATOM 806 C CA . PRO A 1 99 ? -2.593 -9.353 6.277 1.00 95.12 99 PRO A CA 1
ATOM 807 C C . PRO A 1 99 ? -1.817 -9.288 7.599 1.00 95.12 99 PRO A C 1
ATOM 809 O O . PRO A 1 99 ? -1.463 -8.213 8.067 1.00 95.12 99 PRO A O 1
ATOM 812 N N . GLU A 1 100 ? -1.517 -10.428 8.220 1.00 94.50 100 GLU A N 1
ATOM 813 C CA . GLU A 1 100 ? -0.785 -10.436 9.500 1.00 94.50 100 GLU A CA 1
ATOM 814 C C . GLU A 1 100 ? 0.718 -10.165 9.339 1.00 94.50 100 GLU A C 1
ATOM 816 O O . GLU A 1 100 ? 1.369 -9.632 10.246 1.00 94.50 100 GLU A O 1
ATOM 821 N N . VAL A 1 101 ? 1.276 -10.512 8.178 1.00 94.00 101 VAL A N 1
ATOM 822 C CA . VAL A 1 101 ? 2.690 -10.343 7.844 1.00 94.00 101 VAL A CA 1
ATOM 823 C C . VAL A 1 101 ? 2.848 -9.859 6.409 1.00 94.00 101 VAL A C 1
ATOM 825 O O . VAL A 1 101 ? 2.049 -10.211 5.547 1.00 94.00 101 VAL A O 1
ATOM 828 N N . MET A 1 102 ? 3.899 -9.083 6.173 1.00 92.62 102 MET A N 1
ATOM 829 C CA . MET A 1 102 ? 4.424 -8.778 4.847 1.00 92.62 102 MET A CA 1
ATOM 830 C C . MET A 1 102 ? 5.665 -9.633 4.621 1.00 92.62 102 MET A C 1
ATOM 832 O O . MET A 1 102 ? 6.512 -9.755 5.519 1.00 92.62 102 MET A O 1
ATOM 836 N N . THR A 1 103 ? 5.783 -10.188 3.423 1.00 89.88 103 THR A N 1
ATOM 837 C CA . THR A 1 103 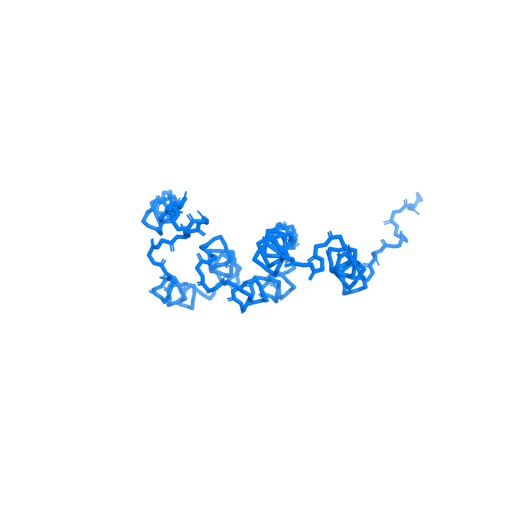? 6.894 -11.048 3.033 1.00 89.88 103 THR A CA 1
ATOM 838 C C . THR A 1 103 ? 7.674 -10.481 1.853 1.00 89.88 103 THR A C 1
ATOM 840 O O . THR A 1 103 ? 7.143 -9.800 0.972 1.00 89.88 103 THR A O 1
ATOM 843 N N . LEU A 1 104 ? 8.972 -10.753 1.837 1.00 84.06 104 LEU A N 1
ATOM 844 C CA . LEU A 1 104 ? 9.849 -10.515 0.698 1.00 84.06 104 LEU A CA 1
ATOM 845 C C . LEU A 1 104 ? 10.717 -11.760 0.520 1.00 84.06 104 LEU A C 1
ATOM 847 O O . LEU A 1 104 ? 11.381 -12.162 1.472 1.00 84.06 104 LEU A O 1
ATOM 851 N N . HIS A 1 105 ? 10.674 -12.381 -0.662 1.00 82.69 105 HIS A N 1
ATOM 852 C CA . HIS A 1 105 ? 11.348 -13.658 -0.937 1.00 82.69 105 HIS A CA 1
ATOM 853 C C . HIS A 1 105 ? 11.049 -14.721 0.141 1.00 82.69 105 HIS A C 1
ATOM 855 O O . HIS A 1 105 ? 11.958 -15.316 0.717 1.00 82.69 105 HIS A O 1
ATOM 861 N N . ASP A 1 106 ? 9.764 -14.864 0.490 1.00 83.38 106 ASP A N 1
ATOM 862 C CA . ASP A 1 106 ? 9.232 -15.754 1.538 1.00 83.38 106 ASP A CA 1
ATOM 863 C C . ASP A 1 106 ? 9.718 -15.486 2.973 1.00 83.38 106 ASP A C 1
ATOM 865 O O . ASP A 1 106 ? 9.361 -16.200 3.915 1.00 83.38 106 ASP A O 1
ATOM 869 N N . GLN A 1 107 ? 10.484 -14.418 3.187 1.00 88.81 107 GLN A N 1
ATOM 870 C CA . GLN A 1 107 ? 10.910 -13.996 4.514 1.00 88.81 107 GLN A CA 1
ATOM 871 C C . GLN A 1 107 ? 9.952 -12.950 5.068 1.00 88.81 107 GLN A C 1
ATOM 873 O O . GLN A 1 107 ? 9.635 -11.961 4.411 1.00 88.81 107 GLN A O 1
ATOM 878 N N . VAL A 1 108 ? 9.506 -13.148 6.309 1.00 93.56 108 VAL A N 1
ATOM 879 C CA . VAL A 1 108 ? 8.700 -12.153 7.024 1.00 93.56 108 VAL A CA 1
ATOM 880 C C . VAL A 1 108 ? 9.564 -10.930 7.312 1.00 93.56 108 VAL A C 1
ATOM 882 O O . VAL A 1 108 ? 10.494 -11.006 8.114 1.00 93.56 108 VAL A O 1
ATOM 885 N N . VAL A 1 109 ? 9.217 -9.801 6.698 1.00 93.19 109 VAL A N 1
ATOM 886 C CA . VAL A 1 109 ? 9.936 -8.528 6.863 1.00 93.19 109 VAL A CA 1
ATOM 887 C C . VAL A 1 109 ? 9.204 -7.549 7.773 1.00 93.19 109 VAL A C 1
ATOM 889 O O . VAL A 1 109 ? 9.835 -6.695 8.389 1.00 93.19 109 VAL A O 1
ATOM 892 N N . LEU A 1 110 ? 7.880 -7.675 7.898 1.00 93.06 110 LEU A N 1
ATOM 893 C CA . LEU A 1 110 ? 7.072 -6.806 8.750 1.00 93.06 110 LEU A CA 1
ATOM 894 C C . LEU A 1 110 ? 5.856 -7.559 9.284 1.00 93.06 110 LEU A C 1
ATOM 896 O O . LEU A 1 110 ? 5.283 -8.398 8.588 1.00 93.06 110 LEU A O 1
ATOM 900 N N . ARG A 1 111 ? 5.443 -7.257 10.519 1.00 94.88 111 ARG A N 1
ATOM 901 C CA . ARG A 1 111 ? 4.230 -7.821 11.122 1.00 94.88 111 ARG A CA 1
ATOM 902 C C . ARG A 1 111 ? 3.245 -6.715 11.459 1.00 94.88 111 ARG A C 1
ATOM 904 O O . ARG A 1 111 ? 3.608 -5.687 12.028 1.00 94.88 111 ARG A O 1
ATOM 911 N N . LYS A 1 112 ? 1.966 -6.974 11.200 1.00 93.94 112 LYS A N 1
ATOM 912 C CA . LYS A 1 112 ? 0.851 -6.062 11.487 1.00 93.94 112 LYS A CA 1
ATOM 913 C C . LYS A 1 112 ? 0.824 -5.603 12.939 1.00 93.94 112 LYS A C 1
ATOM 915 O O . LYS A 1 112 ? 0.591 -4.430 13.215 1.00 93.94 112 LYS A O 1
ATOM 920 N N . LYS A 1 113 ? 1.092 -6.520 13.874 1.00 93.00 113 LYS A N 1
ATOM 921 C CA . LYS A 1 113 ? 1.111 -6.227 15.315 1.00 93.00 113 LYS A CA 1
ATOM 922 C C . LYS A 1 113 ? 2.121 -5.131 15.679 1.00 93.00 113 LYS A C 1
ATOM 924 O O . LYS A 1 113 ? 1.829 -4.325 16.557 1.00 93.00 113 LYS A O 1
ATOM 929 N N . ASP A 1 114 ? 3.262 -5.086 14.988 1.00 91.31 114 ASP A N 1
ATOM 930 C CA . ASP A 1 114 ? 4.338 -4.133 15.271 1.00 91.31 114 ASP A CA 1
ATOM 931 C C . ASP A 1 114 ? 3.907 -2.728 14.822 1.00 91.31 114 ASP A C 1
ATOM 933 O O . ASP A 1 114 ? 4.104 -1.747 15.535 1.00 91.31 114 ASP A O 1
ATOM 937 N N . MET A 1 115 ? 3.193 -2.642 13.695 1.00 88.44 115 MET A N 1
ATOM 938 C CA . MET A 1 115 ? 2.596 -1.394 13.214 1.00 88.44 115 MET A CA 1
ATOM 939 C C . MET A 1 115 ? 1.401 -0.933 14.064 1.00 88.44 115 MET A C 1
ATOM 941 O O . MET A 1 115 ? 1.278 0.251 14.373 1.00 88.44 115 MET A O 1
ATOM 945 N N . LEU A 1 116 ? 0.532 -1.854 14.501 1.00 86.81 116 LEU A N 1
ATOM 946 C CA . LEU A 1 116 ? -0.589 -1.527 15.393 1.00 86.81 116 LEU A CA 1
ATOM 947 C C . LEU A 1 116 ? -0.113 -1.008 16.754 1.00 86.81 116 LEU A C 1
ATOM 949 O O . LEU A 1 116 ? -0.771 -0.152 17.344 1.00 86.81 116 LEU A O 1
ATOM 953 N N . ALA A 1 117 ? 1.014 -1.513 17.259 1.00 84.88 117 ALA A N 1
ATOM 954 C CA . ALA A 1 117 ? 1.604 -1.027 18.501 1.00 84.88 117 ALA A CA 1
ATOM 955 C C . ALA A 1 117 ? 2.043 0.442 18.397 1.00 84.88 117 ALA A C 1
ATOM 957 O 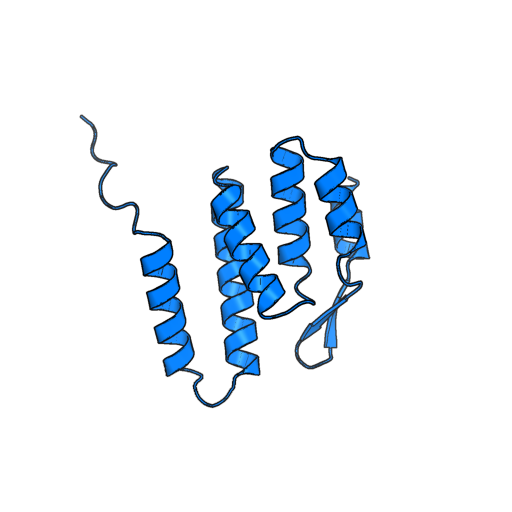O . ALA A 1 117 ? 1.923 1.173 19.378 1.00 84.88 117 ALA A O 1
ATOM 958 N N . ALA A 1 118 ? 2.494 0.888 17.220 1.00 75.69 118 ALA A N 1
ATOM 959 C CA . ALA A 1 118 ? 2.846 2.285 16.968 1.00 75.69 118 ALA A CA 1
ATOM 960 C C . ALA A 1 118 ? 1.615 3.206 16.862 1.00 75.69 118 ALA A C 1
ATOM 962 O O . ALA A 1 118 ? 1.703 4.381 17.181 1.00 75.69 118 ALA A O 1
ATOM 963 N N . TRP A 1 119 ? 0.462 2.676 16.445 1.00 67.69 119 TRP A N 1
ATOM 964 C CA . TRP A 1 119 ? -0.794 3.432 16.307 1.00 67.69 119 TRP A CA 1
ATOM 965 C C . TRP A 1 119 ? -1.563 3.657 17.613 1.00 67.69 119 TRP A C 1
ATOM 967 O O . TRP A 1 119 ? -2.473 4.482 17.657 1.00 67.69 119 TRP A O 1
ATOM 977 N N . ARG A 1 120 ? -1.269 2.872 18.651 1.00 63.66 120 ARG A N 1
ATOM 978 C CA . ARG A 1 120 ? -1.953 2.944 19.953 1.00 63.66 120 ARG A CA 1
ATOM 979 C C . ARG A 1 120 ? -1.274 3.884 20.955 1.00 63.66 120 ARG A C 1
ATOM 981 O O . ARG A 1 120 ? -1.810 4.038 22.049 1.00 63.66 120 ARG A O 1
ATOM 988 N N . GLN A 1 121 ? -0.109 4.431 20.611 1.00 49.62 121 GLN A N 1
ATOM 989 C CA . GLN A 1 121 ? 0.677 5.360 21.432 1.00 49.62 121 GLN A CA 1
ATOM 990 C C . GLN A 1 121 ? 0.358 6.800 21.041 1.00 49.62 121 GLN A C 1
ATOM 992 O O . GLN A 1 121 ? 0.300 7.639 21.964 1.00 49.62 121 GLN A O 1
#

Foldseek 3Di:
DDDDDDDPDPVVVVLVVVLVVLCVVQVPPLLVSLVVLLVVLLVVLVVCVVVLVLVSSLVSLVVSCVSPVQSLSSLQSNLSNCVVVVVNVVSVVSLVVHDQFHDDPNDTPDGSVVVVVVVVD

Sequence (121 aa):
MGIFSFFRKNPEKEKSQKFRELEKLFEDDQEILNNLKVSWLTERGNTFGGRGEFDLAVADFQEAISLKNDCLPAYFGIALCYYQKGEKDRAFELLKTAPEVMTLHDQVVLRKKDMLAAWRQ

pLDDT: mean 89.56, std 13.06, range [39.19, 98.31]